Protein AF-A0A1B7UQB3-F1 (afdb_monomer_lite)

Structure (mmCIF, N/CA/C/O backbone):
data_AF-A0A1B7UQB3-F1
#
_entry.id   AF-A0A1B7UQB3-F1
#
loop_
_atom_site.group_PDB
_atom_site.id
_atom_site.type_symbol
_atom_site.label_atom_id
_atom_site.label_alt_id
_atom_site.label_comp_id
_atom_site.label_asym_id
_atom_site.label_entity_id
_atom_site.label_seq_id
_atom_site.pdbx_PDB_ins_code
_atom_site.Cartn_x
_atom_site.Cartn_y
_atom_site.Cartn_z
_atom_site.occupancy
_atom_site.B_iso_or_equiv
_atom_site.auth_seq_id
_atom_site.auth_comp_id
_atom_site.auth_asym_id
_atom_site.auth_atom_id
_atom_site.pdbx_PDB_model_num
ATOM 1 N N . MET A 1 1 ? 12.688 14.348 -6.407 1.00 44.53 1 MET A N 1
ATOM 2 C CA . MET A 1 1 ? 11.363 14.474 -5.766 1.00 44.53 1 MET A CA 1
ATOM 3 C C . MET A 1 1 ? 10.703 13.099 -5.729 1.00 44.53 1 MET A C 1
ATOM 5 O O . MET A 1 1 ? 9.784 12.828 -6.479 1.00 44.53 1 MET A O 1
ATOM 9 N N . LEU A 1 2 ? 11.252 12.211 -4.908 1.00 50.06 2 LEU A N 1
ATOM 10 C CA . LEU A 1 2 ? 10.586 11.053 -4.319 1.00 50.06 2 LEU A CA 1
ATOM 11 C C . LEU A 1 2 ? 11.264 10.993 -2.958 1.00 50.06 2 LEU A C 1
ATOM 13 O O . LEU A 1 2 ? 12.453 10.691 -2.888 1.00 50.06 2 LEU A O 1
ATOM 17 N N . THR A 1 3 ? 10.595 11.510 -1.937 1.00 51.34 3 THR A N 1
ATOM 18 C CA . THR A 1 3 ? 11.094 11.454 -0.567 1.00 51.34 3 THR A CA 1
ATOM 19 C C . THR A 1 3 ? 11.291 9.980 -0.222 1.00 51.34 3 THR A C 1
ATOM 21 O O . THR A 1 3 ? 10.375 9.178 -0.378 1.00 51.34 3 THR A O 1
ATOM 24 N N . ASP A 1 4 ? 12.506 9.617 0.195 1.00 54.97 4 ASP A N 1
ATOM 25 C CA . ASP A 1 4 ? 12.911 8.282 0.677 1.00 54.97 4 ASP A CA 1
ATOM 26 C C . ASP A 1 4 ? 12.239 7.974 2.046 1.00 54.97 4 ASP A C 1
ATOM 28 O O . ASP A 1 4 ? 12.720 7.149 2.814 1.00 54.97 4 ASP A O 1
ATOM 32 N N . GLU A 1 5 ? 11.122 8.641 2.368 1.00 58.41 5 GLU A N 1
ATOM 33 C CA . GLU A 1 5 ? 10.302 8.368 3.540 1.00 58.41 5 GLU A CA 1
ATOM 34 C C . GLU A 1 5 ? 9.253 7.310 3.170 1.00 58.41 5 GLU A C 1
ATOM 36 O O . GLU A 1 5 ? 8.403 7.556 2.305 1.00 58.41 5 GLU A O 1
ATOM 41 N N . PRO A 1 6 ? 9.294 6.124 3.800 1.00 55.66 6 PRO A N 1
ATOM 42 C CA . PRO A 1 6 ? 8.273 5.107 3.627 1.00 55.66 6 PRO A CA 1
ATOM 43 C C . PRO A 1 6 ? 6.950 5.640 4.175 1.00 55.66 6 PRO A C 1
ATOM 45 O O . PRO A 1 6 ? 6.703 5.605 5.373 1.00 55.66 6 PRO A O 1
ATOM 48 N N . ALA A 1 7 ? 6.135 6.183 3.272 1.00 59.75 7 ALA A N 1
ATOM 49 C CA . ALA A 1 7 ? 4.713 6.453 3.433 1.00 59.75 7 ALA A CA 1
ATOM 50 C C . ALA A 1 7 ? 4.301 6.889 4.860 1.00 59.75 7 ALA A C 1
ATOM 52 O O . ALA A 1 7 ? 3.682 6.092 5.571 1.00 59.75 7 ALA A O 1
ATOM 53 N N . PRO A 1 8 ? 4.551 8.153 5.265 1.00 60.44 8 PRO A N 1
ATOM 54 C CA . PRO A 1 8 ? 4.048 8.705 6.536 1.00 60.44 8 PRO A CA 1
ATOM 55 C C . PRO A 1 8 ? 2.517 8.582 6.707 1.00 60.44 8 PRO A C 1
ATOM 57 O O . PRO A 1 8 ? 1.981 8.805 7.784 1.00 60.44 8 PRO A O 1
ATOM 60 N N . GLU A 1 9 ? 1.820 8.193 5.641 1.00 70.88 9 GLU A N 1
ATOM 61 C CA . GLU A 1 9 ? 0.376 8.062 5.524 1.00 70.88 9 GLU A CA 1
ATOM 62 C C . GLU A 1 9 ? -0.182 6.689 5.957 1.00 70.88 9 GLU A C 1
ATOM 64 O O . GLU A 1 9 ? -1.404 6.548 6.055 1.00 70.88 9 GLU A O 1
ATOM 69 N N . CYS A 1 10 ? 0.650 5.653 6.170 1.00 83.75 10 CYS A N 1
ATOM 70 C CA . CYS A 1 10 ? 0.155 4.336 6.594 1.00 83.75 10 CYS A CA 1
ATOM 71 C C . CYS A 1 10 ? 0.062 4.256 8.131 1.00 83.75 10 CYS A C 1
ATOM 73 O O . CYS A 1 10 ? 1.103 4.201 8.786 1.00 83.75 10 CYS A O 1
ATOM 75 N N . PRO A 1 11 ? -1.146 4.160 8.725 1.00 83.31 11 PRO A N 1
ATOM 76 C CA . PRO A 1 11 ? -1.305 4.148 10.184 1.00 83.31 11 PRO A CA 1
ATOM 77 C C . PRO A 1 11 ? -0.668 2.923 10.856 1.00 83.31 11 PRO A C 1
ATOM 79 O O . PRO A 1 11 ? -0.323 2.979 12.032 1.00 83.31 11 PRO A O 1
ATOM 82 N N . ASN A 1 12 ? -0.481 1.834 10.104 1.00 85.44 12 ASN A N 1
ATOM 83 C CA . ASN A 1 12 ? 0.057 0.573 10.614 1.00 85.44 12 ASN A CA 1
ATOM 84 C C . ASN A 1 12 ? 1.548 0.387 10.288 1.00 85.44 12 ASN A C 1
ATOM 86 O O . ASN A 1 12 ? 2.108 -0.658 10.606 1.00 85.44 12 ASN A O 1
ATOM 90 N N . GLY A 1 13 ? 2.187 1.341 9.596 1.00 85.94 13 GLY A N 1
ATOM 91 C CA . GLY A 1 13 ? 3.575 1.183 9.144 1.00 85.94 13 GLY A CA 1
ATOM 92 C C . GLY A 1 13 ? 3.784 0.012 8.174 1.00 85.94 13 GLY A C 1
ATOM 93 O O . GLY A 1 13 ? 4.886 -0.511 8.068 1.00 85.94 13 GLY A O 1
ATOM 94 N N . ALA A 1 14 ? 2.737 -0.402 7.455 1.00 87.69 14 ALA A N 1
ATOM 95 C CA . ALA A 1 14 ? 2.745 -1.594 6.608 1.00 87.69 14 ALA A CA 1
ATOM 96 C C . ALA A 1 14 ? 3.536 -1.432 5.295 1.00 87.69 14 ALA A C 1
ATOM 98 O O . ALA A 1 14 ? 3.551 -2.349 4.485 1.00 87.69 14 ALA A O 1
ATOM 99 N N . ILE A 1 15 ? 4.153 -0.276 5.025 1.00 85.69 15 ILE A N 1
ATOM 100 C CA . ILE A 1 15 ? 4.807 0.020 3.741 1.00 85.69 15 ILE A CA 1
ATOM 101 C C . ILE A 1 15 ? 6.309 0.159 3.949 1.00 85.69 15 ILE A C 1
ATOM 103 O O . ILE A 1 15 ? 6.755 0.972 4.753 1.00 85.69 15 ILE A O 1
ATOM 107 N N . SER A 1 16 ? 7.094 -0.595 3.182 1.00 84.69 16 SER A N 1
ATOM 108 C CA . SER A 1 16 ? 8.557 -0.578 3.246 1.00 84.69 16 SER A CA 1
ATOM 109 C C . SER A 1 16 ? 9.194 -0.474 1.864 1.00 84.69 16 SER A C 1
ATOM 111 O O . SER A 1 16 ? 8.680 -0.990 0.872 1.00 84.69 16 SER A O 1
ATOM 113 N N . LEU A 1 17 ? 10.342 0.202 1.795 1.00 83.56 17 LEU A N 1
ATOM 114 C CA . LEU A 1 17 ? 11.122 0.352 0.571 1.00 83.56 17 LEU A CA 1
ATOM 115 C C . LEU A 1 17 ? 11.988 -0.896 0.381 1.00 83.56 17 LEU A C 1
ATOM 117 O O . LEU A 1 17 ? 12.835 -1.193 1.222 1.00 83.56 17 LEU A O 1
ATOM 121 N N . GLN A 1 18 ? 11.777 -1.638 -0.697 1.00 80.12 18 GLN A N 1
ATOM 122 C CA . GLN A 1 18 ? 12.507 -2.865 -0.999 1.00 80.12 18 GLN A CA 1
ATOM 123 C C . GLN A 1 18 ? 13.286 -2.706 -2.308 1.00 80.12 18 GLN A C 1
ATOM 125 O O . GLN A 1 18 ? 12.807 -2.061 -3.247 1.00 80.12 18 GLN A O 1
ATOM 130 N N . PRO A 1 19 ? 14.506 -3.256 -2.410 1.00 80.06 19 PRO A N 1
ATOM 131 C CA . PRO A 1 19 ? 15.196 -3.336 -3.685 1.00 80.06 19 PRO A CA 1
ATOM 132 C C . PRO A 1 19 ? 14.394 -4.246 -4.618 1.00 80.06 19 PRO A C 1
ATOM 134 O O . PRO A 1 19 ? 13.995 -5.350 -4.253 1.00 80.06 19 PRO A O 1
ATOM 137 N N . MET A 1 20 ? 14.140 -3.773 -5.832 1.00 73.00 20 MET A N 1
ATOM 138 C CA . MET A 1 20 ? 13.483 -4.570 -6.854 1.00 73.00 20 MET A CA 1
ATOM 139 C C . MET A 1 20 ? 14.391 -5.763 -7.191 1.00 73.00 20 MET A C 1
ATOM 141 O O . MET A 1 20 ? 15.598 -5.557 -7.371 1.00 73.00 20 MET A O 1
ATOM 145 N N . PRO A 1 21 ? 13.859 -6.994 -7.286 1.00 69.12 21 PRO A N 1
ATOM 146 C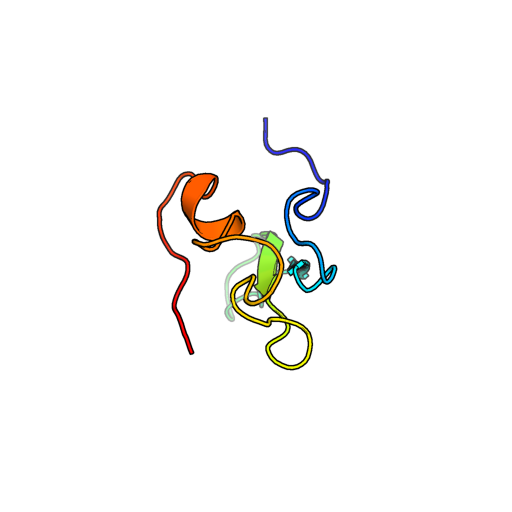 CA . PRO A 1 21 ? 14.657 -8.129 -7.716 1.00 69.12 21 PRO A CA 1
ATOM 147 C C . PRO A 1 21 ? 15.192 -7.845 -9.121 1.00 69.12 21 PRO A C 1
ATOM 149 O O . PRO A 1 21 ? 14.429 -7.619 -10.062 1.00 69.12 21 PRO A O 1
ATOM 152 N N . VAL A 1 22 ? 16.518 -7.810 -9.249 1.00 65.38 22 VAL A N 1
ATOM 153 C CA . VAL A 1 22 ? 17.183 -7.674 -10.544 1.00 65.38 22 VAL A CA 1
ATOM 154 C C . VAL A 1 22 ? 16.819 -8.890 -11.382 1.00 65.38 22 VAL A C 1
ATOM 156 O O . VAL A 1 22 ? 17.200 -10.017 -11.069 1.00 65.38 22 VAL A O 1
ATOM 159 N N . ALA A 1 23 ? 16.051 -8.663 -12.446 1.00 66.81 23 ALA A N 1
ATOM 160 C CA . ALA A 1 23 ? 15.825 -9.688 -13.449 1.00 66.81 23 ALA A CA 1
ATOM 161 C C . ALA A 1 23 ? 17.188 -10.133 -14.017 1.00 66.81 23 ALA A C 1
ATOM 163 O O . ALA A 1 23 ? 18.066 -9.281 -14.211 1.00 66.81 23 ALA A O 1
ATOM 164 N N . PRO A 1 24 ? 17.393 -11.434 -14.290 1.00 66.62 24 PRO A N 1
ATOM 165 C CA . PRO A 1 24 ? 18.644 -11.916 -14.863 1.00 66.62 24 PRO A CA 1
ATOM 166 C C . PRO A 1 24 ? 18.947 -11.1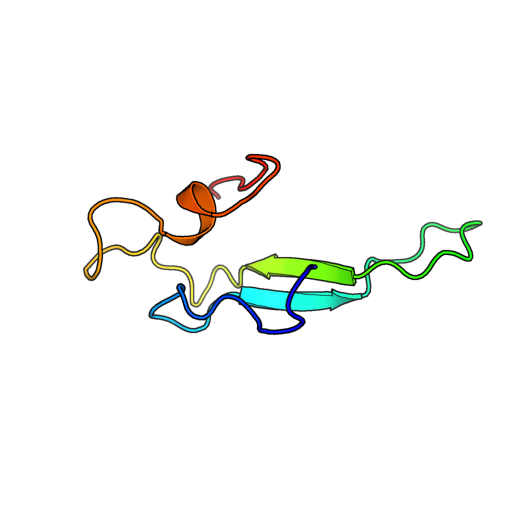60 -16.167 1.00 66.62 24 PRO A C 1
ATOM 168 O O . PRO A 1 24 ? 18.160 -11.196 -17.109 1.00 66.62 24 PRO A O 1
ATOM 171 N N . GLY A 1 25 ? 20.073 -10.437 -16.189 1.00 71.38 25 GLY A N 1
ATOM 172 C CA . GLY A 1 25 ? 20.490 -9.583 -17.310 1.00 71.38 25 GLY A CA 1
ATOM 173 C C . GLY A 1 25 ? 20.237 -8.075 -17.146 1.00 71.38 25 GLY A C 1
ATOM 174 O O . GLY A 1 25 ? 20.586 -7.323 -18.052 1.00 71.38 25 GLY A O 1
ATOM 175 N N . SER A 1 26 ? 19.681 -7.606 -16.020 1.00 65.12 26 SER A N 1
ATOM 176 C CA . SER A 1 26 ? 19.513 -6.172 -15.723 1.00 65.12 26 SER A CA 1
ATOM 177 C C . SER A 1 26 ? 20.434 -5.710 -14.586 1.00 65.12 26 SER A C 1
ATOM 179 O O . SER A 1 26 ? 20.383 -6.244 -13.483 1.00 65.12 26 SER A O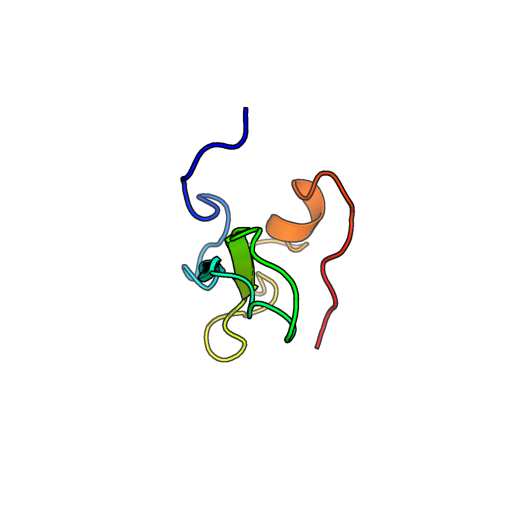 1
ATOM 181 N N . THR A 1 27 ? 21.260 -4.689 -14.840 1.00 67.25 27 THR A N 1
ATOM 182 C CA . THR A 1 27 ? 22.159 -4.050 -13.849 1.00 67.25 27 THR A CA 1
ATOM 183 C C . THR A 1 27 ? 21.500 -2.864 -13.127 1.00 67.25 27 THR A C 1
ATOM 185 O O . THR A 1 27 ? 22.070 -2.292 -12.199 1.00 67.25 27 THR A O 1
ATOM 188 N N . SER A 1 28 ? 20.290 -2.467 -13.523 1.00 66.81 28 SER A N 1
ATOM 189 C CA . SER A 1 28 ? 19.620 -1.303 -12.945 1.00 66.81 28 SER A CA 1
ATOM 190 C C . SER A 1 28 ? 18.918 -1.656 -11.633 1.00 66.81 28 SER A C 1
ATOM 192 O O . SER A 1 28 ? 17.792 -2.149 -11.628 1.00 66.81 28 SER A O 1
ATOM 194 N N . SER A 1 29 ? 19.572 -1.352 -10.512 1.00 68.31 29 SER A N 1
ATOM 195 C CA . SER A 1 29 ? 18.976 -1.436 -9.177 1.00 68.31 29 SER A CA 1
ATOM 196 C C . SER A 1 29 ? 17.914 -0.349 -9.000 1.00 68.31 29 SER A C 1
ATOM 198 O O . SER A 1 29 ? 18.235 0.831 -8.847 1.00 68.31 29 SER A O 1
ATOM 200 N N . LYS A 1 30 ? 16.638 -0.741 -9.021 1.00 76.94 30 LYS A N 1
ATOM 201 C CA . LYS A 1 30 ? 15.500 0.135 -8.712 1.00 76.94 30 LYS A CA 1
ATOM 202 C C . LYS A 1 30 ? 14.941 -0.222 -7.337 1.00 76.94 30 LYS A C 1
ATOM 204 O O . LYS A 1 30 ? 15.047 -1.365 -6.909 1.00 76.94 30 LYS A O 1
ATOM 209 N N . LYS A 1 31 ? 14.352 0.745 -6.638 1.00 78.06 31 LYS A N 1
ATOM 210 C CA . LYS A 1 31 ? 13.629 0.509 -5.384 1.00 78.06 31 LYS A CA 1
ATOM 211 C C . LYS A 1 31 ? 12.122 0.489 -5.666 1.00 78.06 31 LYS A C 1
ATOM 213 O O . LYS A 1 31 ? 11.652 1.269 -6.498 1.00 78.06 31 LYS A O 1
ATOM 218 N N . ILE A 1 32 ? 11.388 -0.388 -4.994 1.00 78.56 32 ILE A N 1
ATOM 219 C CA . ILE A 1 32 ? 9.925 -0.488 -5.033 1.00 78.56 32 ILE A CA 1
ATOM 220 C C . ILE A 1 32 ? 9.363 -0.342 -3.620 1.00 78.56 32 ILE A C 1
ATOM 222 O O . ILE A 1 32 ? 10.037 -0.665 -2.646 1.00 78.56 32 ILE A O 1
ATOM 226 N N . PHE A 1 33 ? 8.133 0.145 -3.501 1.00 80.25 33 PHE A N 1
ATOM 227 C CA . PHE A 1 33 ? 7.397 0.083 -2.241 1.00 80.25 33 PHE A CA 1
ATOM 228 C C . PHE A 1 33 ? 6.669 -1.258 -2.166 1.00 80.25 33 PHE A C 1
ATOM 230 O O . PHE A 1 33 ? 5.988 -1.640 -3.117 1.00 80.25 33 PHE A O 1
ATOM 237 N N . GLN A 1 34 ? 6.824 -1.962 -1.050 1.00 82.69 34 GLN A N 1
ATOM 238 C CA . GLN A 1 34 ? 6.124 -3.205 -0.750 1.00 82.69 34 GLN A CA 1
ATOM 239 C C . GLN A 1 34 ? 5.197 -2.988 0.445 1.00 82.69 34 GLN A C 1
ATOM 241 O O . GLN A 1 34 ? 5.583 -2.336 1.414 1.00 82.69 34 GLN A O 1
ATOM 246 N N . ILE A 1 35 ? 3.978 -3.520 0.345 1.00 85.25 35 ILE A N 1
ATOM 247 C CA . ILE A 1 35 ? 2.988 -3.513 1.420 1.00 85.25 35 ILE A CA 1
ATOM 248 C C . ILE A 1 35 ? 3.017 -4.884 2.090 1.00 85.25 35 ILE A C 1
ATOM 250 O O . ILE A 1 35 ? 2.903 -5.902 1.407 1.00 85.25 35 ILE A O 1
ATOM 254 N N . ASP A 1 36 ? 3.179 -4.894 3.405 1.00 87.44 36 ASP A N 1
ATOM 255 C CA . ASP A 1 36 ? 3.079 -6.082 4.238 1.00 87.44 36 ASP A CA 1
ATOM 256 C C . ASP A 1 36 ? 1.590 -6.404 4.487 1.00 87.44 36 ASP A C 1
ATOM 258 O O . ASP A 1 36 ? 0.877 -5.577 5.071 1.00 87.44 36 ASP A O 1
ATOM 262 N N . PRO A 1 37 ? 1.081 -7.553 4.006 1.00 86.06 37 PRO A N 1
ATOM 263 C CA . PRO A 1 37 ? -0.331 -7.898 4.125 1.00 86.06 37 PRO A CA 1
ATOM 264 C C . PRO A 1 37 ? -0.745 -8.232 5.563 1.00 86.06 37 PRO A C 1
ATOM 266 O O . PRO A 1 37 ? -1.910 -8.040 5.898 1.00 86.06 37 PRO A O 1
ATOM 269 N N . ASP A 1 38 ? 0.179 -8.672 6.420 1.00 89.25 38 ASP A N 1
ATOM 270 C CA . ASP A 1 38 ? -0.117 -8.990 7.821 1.00 89.25 38 ASP A CA 1
ATOM 271 C C . ASP A 1 38 ? -0.339 -7.715 8.651 1.00 89.25 38 ASP A C 1
ATOM 273 O O . ASP A 1 38 ? -1.070 -7.721 9.644 1.00 89.25 38 ASP A O 1
ATOM 277 N N . LEU A 1 39 ? 0.254 -6.594 8.227 1.00 88.06 39 LEU A N 1
ATOM 278 C CA . LEU A 1 39 ? 0.083 -5.283 8.861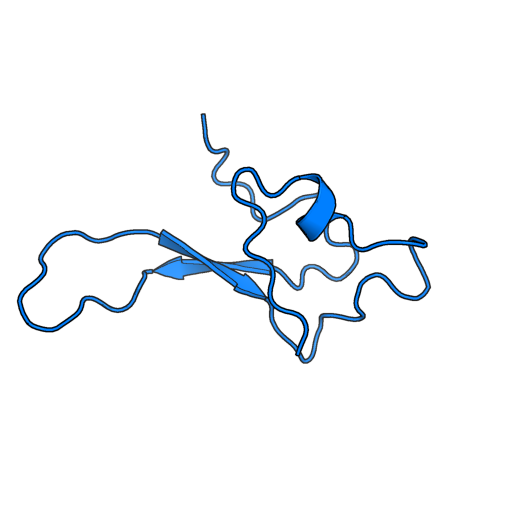 1.00 88.06 39 LEU A CA 1
ATOM 279 C C . LEU A 1 39 ? -0.965 -4.402 8.164 1.00 88.06 39 LEU A C 1
ATOM 281 O O . LEU A 1 39 ? -1.486 -3.457 8.765 1.00 88.06 39 LEU A O 1
ATOM 285 N N . CYS A 1 40 ? -1.277 -4.651 6.892 1.00 89.44 40 CYS A N 1
ATOM 286 C CA . CYS A 1 40 ? -2.195 -3.817 6.123 1.00 89.44 40 CYS A CA 1
ATOM 287 C C . CYS A 1 40 ? -3.661 -4.132 6.450 1.00 89.44 40 CYS A C 1
ATOM 289 O O . CYS A 1 40 ? -4.191 -5.166 6.064 1.00 89.44 40 CYS A O 1
ATOM 291 N N . SER A 1 41 ? -4.360 -3.186 7.080 1.00 88.81 41 SER A N 1
ATOM 292 C CA . SER A 1 41 ? -5.806 -3.289 7.329 1.00 88.81 41 SER A CA 1
ATOM 293 C C . SER A 1 41 ? -6.658 -2.596 6.262 1.00 88.81 41 SER A C 1
ATOM 295 O O . SER A 1 41 ? -7.815 -2.279 6.518 1.00 88.81 41 SER A O 1
ATOM 297 N N . GLU A 1 42 ? -6.082 -2.244 5.108 1.00 87.69 42 GLU A N 1
ATOM 298 C CA . GLU A 1 42 ? -6.696 -1.323 4.134 1.00 87.69 42 GLU A CA 1
ATOM 299 C C . GLU A 1 42 ? -7.172 0.003 4.763 1.00 87.69 42 GLU A C 1
ATOM 301 O O . GLU A 1 42 ? -8.157 0.607 4.338 1.00 87.69 42 GLU A O 1
ATOM 306 N N . CYS A 1 43 ? -6.467 0.456 5.806 1.00 88.19 43 CYS A N 1
ATOM 307 C CA . CYS A 1 43 ? -6.840 1.602 6.639 1.00 88.19 43 CYS A CA 1
ATOM 308 C C . CYS A 1 43 ? -8.182 1.452 7.386 1.00 88.19 43 CYS A C 1
ATOM 310 O O . CYS A 1 43 ? -8.660 2.435 7.961 1.00 88.19 43 CYS A O 1
ATOM 312 N N . ALA A 1 44 ? -8.767 0.250 7.445 1.00 86.25 44 ALA A N 1
ATOM 313 C CA . ALA A 1 44 ? -9.972 -0.016 8.220 1.00 86.25 44 ALA A CA 1
ATOM 314 C C . ALA A 1 44 ? -9.756 0.361 9.694 1.00 86.25 44 ALA A C 1
ATOM 316 O O . ALA A 1 44 ? -8.738 0.015 10.295 1.00 86.25 44 ALA A O 1
ATOM 317 N N . GLY A 1 45 ? -10.711 1.106 10.258 1.00 85.25 45 GLY A N 1
ATOM 318 C CA . GLY A 1 45 ? -10.639 1.635 11.625 1.00 85.25 45 GLY A CA 1
ATOM 319 C C . GLY A 1 45 ? -9.918 2.982 11.769 1.00 85.25 45 GLY A C 1
ATOM 320 O O . GLY A 1 45 ? -10.040 3.602 12.821 1.00 85.25 45 GLY A O 1
ATOM 321 N N . PHE A 1 46 ? -9.241 3.471 10.724 1.00 86.12 46 PHE A N 1
ATOM 322 C CA . PHE A 1 46 ? -8.559 4.774 10.727 1.00 86.12 46 PHE A CA 1
ATOM 323 C C . PHE A 1 46 ? -9.164 5.737 9.703 1.00 86.12 46 PHE A C 1
ATOM 325 O O . PHE A 1 46 ? -9.541 6.858 10.041 1.00 86.12 46 PHE A O 1
ATOM 332 N N . TYR A 1 47 ? -9.299 5.286 8.454 1.00 84.31 47 TYR A N 1
ATOM 333 C CA . TYR A 1 47 ? -9.793 6.090 7.339 1.00 84.31 47 TYR A CA 1
ATOM 334 C C . TYR A 1 47 ? -10.851 5.323 6.543 1.00 84.31 47 TYR A C 1
ATOM 336 O O . TYR A 1 47 ? -10.877 4.097 6.522 1.00 84.31 47 TYR A O 1
ATOM 344 N N . THR A 1 48 ? -11.729 6.051 5.849 1.00 83.00 48 THR A N 1
ATOM 345 C CA . THR A 1 48 ? -12.768 5.450 4.990 1.00 83.00 48 THR A CA 1
ATOM 346 C C . THR A 1 48 ? -12.225 4.931 3.659 1.00 83.00 48 THR A C 1
ATOM 348 O O . THR A 1 48 ? -12.920 4.207 2.952 1.00 83.00 48 THR A O 1
ATOM 351 N N . GLN A 1 49 ? -11.005 5.329 3.293 1.00 79.38 49 GLN A N 1
ATOM 352 C CA . GLN A 1 49 ? -10.320 4.930 2.069 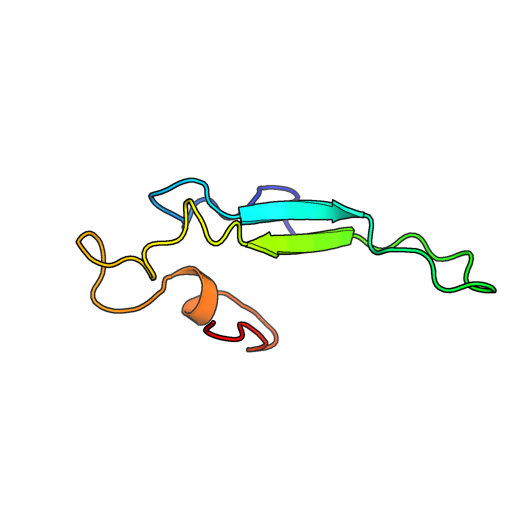1.00 79.38 49 GLN A CA 1
ATOM 353 C C . GLN A 1 49 ? -8.813 4.819 2.334 1.00 79.38 49 GLN A C 1
ATOM 355 O O . GLN A 1 49 ? -8.290 5.610 3.126 1.00 79.38 49 GLN A O 1
ATOM 360 N N . PRO A 1 50 ? -8.108 3.908 1.643 1.00 82.56 50 PRO A N 1
ATOM 361 C CA . PRO A 1 50 ? -6.670 3.744 1.795 1.00 82.56 50 PRO A CA 1
ATOM 362 C C . PRO A 1 50 ? -5.913 5.001 1.351 1.00 82.56 50 PRO A C 1
ATOM 364 O O . PRO A 1 50 ? -6.027 5.459 0.211 1.00 82.56 50 PRO A O 1
ATOM 367 N N . THR A 1 51 ? -5.121 5.560 2.262 1.00 81.94 51 THR A N 1
ATOM 368 C CA . THR A 1 51 ? -4.325 6.777 2.037 1.00 81.94 51 THR A CA 1
ATOM 369 C C . THR A 1 51 ? -3.214 6.548 1.014 1.00 81.94 51 THR A C 1
ATOM 371 O O . THR A 1 51 ? -2.992 7.396 0.153 1.00 81.94 51 THR A O 1
ATOM 374 N N . CYS A 1 52 ? -2.590 5.365 1.022 1.00 84.62 52 CYS A N 1
ATOM 375 C CA . CYS A 1 52 ? -1.551 4.980 0.065 1.00 84.62 52 CYS A CA 1
ATOM 376 C C . CYS A 1 52 ? -2.026 5.002 -1.398 1.00 84.62 52 CYS A C 1
ATOM 378 O O . CYS A 1 52 ? -1.245 5.354 -2.278 1.00 84.62 52 CYS A O 1
ATOM 380 N N . VAL A 1 53 ? -3.302 4.691 -1.661 1.00 81.06 53 VAL A N 1
ATOM 381 C CA . VAL A 1 53 ? -3.896 4.770 -3.007 1.00 81.06 53 VAL A CA 1
ATOM 382 C C . VAL A 1 53 ? -4.023 6.227 -3.448 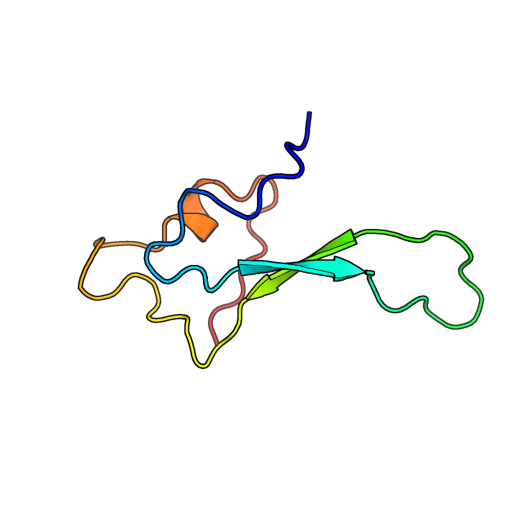1.00 81.06 53 VAL A C 1
ATOM 384 O O . VAL A 1 53 ? -3.617 6.570 -4.550 1.00 81.06 53 VAL A O 1
ATOM 387 N N . LYS A 1 54 ? -4.501 7.114 -2.564 1.00 78.38 54 LYS A N 1
ATOM 388 C CA . LYS A 1 54 ? -4.724 8.537 -2.881 1.00 78.38 54 LYS A CA 1
ATOM 389 C C . LYS A 1 54 ? -3.456 9.289 -3.280 1.00 78.38 54 LYS A C 1
ATOM 391 O O . LYS A 1 54 ? -3.539 10.246 -4.043 1.00 78.38 54 LYS A O 1
ATOM 396 N N . VAL A 1 55 ? -2.311 8.897 -2.726 1.00 77.88 55 VAL A N 1
ATOM 397 C CA . VAL A 1 55 ? -1.028 9.584 -2.945 1.00 77.88 55 VAL A CA 1
ATOM 398 C C . VAL A 1 55 ? -0.146 8.893 -3.984 1.00 77.88 55 VAL A C 1
ATOM 400 O O . VAL A 1 55 ? 0.903 9.430 -4.339 1.00 77.88 55 VAL A O 1
ATOM 403 N N . CYS A 1 56 ? -0.531 7.707 -4.475 1.00 75.12 56 CYS A N 1
ATOM 404 C CA . CYS A 1 56 ? 0.276 6.970 -5.440 1.00 75.12 56 CYS A CA 1
ATOM 405 C C . CYS A 1 56 ? 0.246 7.688 -6.803 1.00 75.12 56 CYS A C 1
ATOM 407 O O . CYS A 1 56 ? -0.809 7.761 -7.429 1.00 75.12 56 CYS A O 1
ATOM 409 N N . PRO A 1 57 ? 1.387 8.173 -7.326 1.00 71.81 57 PRO A N 1
ATOM 410 C CA . PRO A 1 57 ? 1.416 8.979 -8.552 1.00 71.81 57 PRO A CA 1
ATOM 411 C C . PRO A 1 57 ? 1.091 8.189 -9.829 1.00 71.81 57 PRO A C 1
ATOM 413 O O . PRO A 1 57 ? 0.980 8.777 -10.901 1.00 71.81 57 PRO A O 1
ATOM 416 N N . ILE A 1 58 ? 1.001 6.862 -9.732 1.00 73.25 58 ILE A N 1
ATOM 417 C CA . ILE A 1 58 ? 0.811 5.944 -10.860 1.00 73.25 58 ILE A CA 1
ATOM 418 C C . ILE A 1 58 ? -0.376 4.985 -10.663 1.00 73.25 58 ILE A C 1
ATOM 420 O O . ILE A 1 58 ? -0.575 4.126 -11.510 1.00 73.25 58 ILE A O 1
ATOM 424 N N . ASP A 1 59 ? -1.154 5.129 -9.580 1.00 66.19 59 ASP A N 1
ATOM 425 C CA . ASP A 1 59 ? -2.383 4.356 -9.295 1.00 66.19 59 ASP A CA 1
ATOM 426 C C . ASP A 1 59 ? -2.241 2.817 -9.425 1.00 66.19 59 ASP A C 1
ATOM 428 O O . ASP A 1 59 ? -3.124 2.123 -9.915 1.00 66.19 59 ASP A O 1
ATOM 432 N N . VAL A 1 60 ? -1.105 2.249 -8.996 1.00 69.00 60 VAL A N 1
ATOM 433 C CA . VAL A 1 60 ? -0.813 0.795 -9.108 1.00 69.00 60 VAL A CA 1
ATOM 434 C C . VAL A 1 60 ? -0.871 0.041 -7.776 1.00 69.00 60 VAL A C 1
ATOM 436 O O . VAL A 1 60 ? -0.100 -0.888 -7.536 1.00 69.00 60 VAL A O 1
ATOM 439 N N . VAL A 1 61 ? -1.769 0.426 -6.874 1.00 72.25 61 VAL A N 1
ATOM 440 C CA . VAL A 1 61 ? -1.959 -0.293 -5.605 1.00 72.25 61 VAL A CA 1
ATOM 441 C C . VAL A 1 61 ? -2.991 -1.402 -5.814 1.00 72.25 61 VAL A C 1
ATOM 443 O O . VAL A 1 61 ? -4.188 -1.143 -5.910 1.00 72.25 61 VAL A O 1
ATOM 446 N N . ILE A 1 62 ? -2.522 -2.646 -5.904 1.00 71.62 62 ILE A N 1
ATOM 447 C CA . ILE A 1 62 ? -3.381 -3.821 -6.080 1.00 71.62 62 ILE A CA 1
ATOM 448 C C . ILE A 1 62 ? -3.891 -4.257 -4.704 1.00 71.62 62 ILE A C 1
ATOM 450 O O . ILE A 1 62 ? -3.093 -4.504 -3.800 1.00 71.62 62 ILE A O 1
ATOM 454 N N . LYS A 1 63 ? -5.215 -4.340 -4.547 1.00 62.06 63 LYS A N 1
ATOM 455 C CA . LYS A 1 63 ? -5.841 -4.943 -3.365 1.00 62.06 63 LYS A CA 1
ATOM 456 C C . LYS A 1 63 ? -5.681 -6.461 -3.428 1.00 62.06 63 LYS A C 1
ATOM 458 O O . LYS A 1 63 ? -5.923 -7.040 -4.488 1.00 62.06 63 LYS A O 1
ATOM 463 N N . ALA A 1 64 ? -5.239 -7.056 -2.324 1.00 58.22 64 ALA A N 1
ATOM 464 C CA . ALA A 1 64 ? -5.184 -8.505 -2.158 1.00 58.22 64 ALA A CA 1
ATOM 465 C C . ALA A 1 64 ? -6.556 -9.049 -1.747 1.00 58.22 64 ALA A C 1
ATOM 467 O O . ALA A 1 64 ? -7.280 -8.319 -1.035 1.00 58.22 64 ALA A O 1
#

Foldseek 3Di:
DDPQDFPPQQPQSQKDWAFDPADVPDPDTDIDIDGHPVRCPQCPPHDPGRPCQVPPPVNPDDDD

Radius of gyration: 13.22 Å; chains: 1; bounding box: 35×26×29 Å

pLDDT: mean 75.36, std 11.19, range [44.53, 89.44]

Secondary structure (DSSP, 8-state):
---SS--TT-TT--EEEEEPP--TT-----EEEEE-TTT--TTTTT-SS-HHHHH-TT------

Sequence (64 aa):
MLTDEPAPECPNGAISLQPMPVAPGSTSSKKIFQIDPDLCSECAGFYTQPTCVKVCPIDVVIKA